Protein AF-A0AAJ6P336-F1 (afdb_monomer_lite)

Foldseek 3Di:
DQLVLAPVSVVQPVDRDWAWPDFQDPVCQVVLCVVCVVQCVVQQWGFTTDTPDSFKTKTQHDDDPGHQWIWIAGPVRGIGTRPRDGPVNVVVVVD

Secondary structure (DSSP, 8-state):
-BGGGSHHHHHH-S-SBPPEEEEPPTTTHHHHHHHHHHHHGGGTEEEEEEESSSSEEEEEE-STTTTTEEEEEETTTEEEEEEEEEHHHHHHT--

InterPro domains:
  IPR037883 Knr4/Smi1-like domain superfamily [SSF160631] (29-94)
  IPR058812 RhsPI [PF26352] (3-94)

pLDDT: mean 88.68, std 6.69, range [64.69, 97.12]

Organism: NCBI:txid97481

Sequence (95 aa):
MLTSCYKNLNTEIPEDKIIISEVIPNDEYETVLTNFAPYMEIDNLLPFLVAMGENQVFCIGYGVKNYGLIYYYDMDFGCFELEGDNLEHFLLKLT

Structure (mmCIF, N/CA/C/O backbone):
data_AF-A0AAJ6P336-F1
#
_entry.id   AF-A0AAJ6P336-F1
#
loop_
_atom_site.group_PDB
_atom_site.id
_atom_site.type_symbol
_atom_site.label_atom_id
_atom_site.label_alt_id
_atom_site.label_comp_id
_atom_site.label_asym_id
_atom_site.label_entity_id
_atom_site.label_seq_id
_atom_site.pdbx_PDB_ins_code
_atom_site.Cartn_x
_atom_site.Cartn_y
_atom_site.Cartn_z
_atom_site.occupancy
_atom_site.B_iso_or_equiv
_atom_site.auth_seq_id
_atom_site.auth_comp_id
_atom_site.auth_asym_id
_atom_site.auth_atom_id
_atom_site.pdbx_PDB_model_num
ATOM 1 N N . MET A 1 1 ? -9.168 6.763 0.248 1.00 75.50 1 MET A N 1
ATOM 2 C CA . MET A 1 1 ? -9.388 5.957 1.456 1.00 75.50 1 MET A CA 1
ATOM 3 C C . MET A 1 1 ? -9.586 6.873 2.657 1.00 75.50 1 MET A C 1
ATOM 5 O O . MET A 1 1 ? -8.823 7.819 2.810 1.00 75.50 1 MET A O 1
ATOM 9 N N . LEU A 1 2 ? -10.601 6.620 3.486 1.00 67.00 2 LEU A N 1
ATOM 10 C CA . LEU A 1 2 ? -10.721 7.271 4.795 1.00 67.00 2 LEU A CA 1
ATOM 11 C C . LEU A 1 2 ? -9.760 6.594 5.777 1.00 67.00 2 LEU A C 1
ATOM 13 O O . LEU A 1 2 ? -9.793 5.370 5.901 1.00 67.00 2 LEU A O 1
ATOM 17 N N . THR A 1 3 ? -8.918 7.359 6.472 1.00 74.56 3 THR A N 1
ATOM 18 C CA . THR A 1 3 ? -7.997 6.786 7.472 1.00 74.56 3 THR A CA 1
ATOM 19 C C . THR A 1 3 ? -8.760 6.194 8.649 1.00 74.5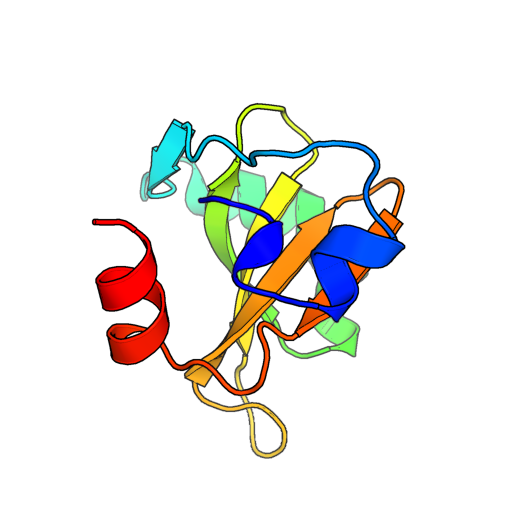6 3 THR A C 1
ATOM 21 O O . THR A 1 3 ? -8.337 5.183 9.193 1.00 74.56 3 THR A O 1
ATOM 24 N N . SER A 1 4 ? -9.956 6.705 8.952 1.00 72.56 4 SER A N 1
ATOM 25 C CA . SER A 1 4 ? -10.874 6.149 9.956 1.00 72.56 4 SER A CA 1
ATOM 26 C C . SER A 1 4 ? -11.294 4.691 9.719 1.00 72.56 4 SER A C 1
ATOM 28 O O . SER A 1 4 ? -11.754 4.041 10.657 1.00 72.56 4 SER A O 1
ATOM 30 N N . CYS A 1 5 ? -11.115 4.151 8.507 1.00 81.38 5 CYS A N 1
ATOM 31 C CA . CYS A 1 5 ? -11.297 2.724 8.231 1.00 81.38 5 CYS A CA 1
ATOM 32 C C . CYS A 1 5 ? -10.201 1.841 8.850 1.00 81.38 5 CYS A C 1
ATOM 34 O O . CYS A 1 5 ? -10.382 0.627 8.898 1.00 81.38 5 CYS A O 1
ATOM 36 N N . TYR A 1 6 ? -9.089 2.436 9.292 1.00 84.94 6 TYR A N 1
ATOM 37 C CA . TYR A 1 6 ? -7.928 1.755 9.852 1.00 84.94 6 TYR A CA 1
ATOM 38 C C . TYR A 1 6 ? -7.445 2.503 11.090 1.00 84.94 6 TYR A C 1
ATOM 40 O O . TYR A 1 6 ? -6.843 3.575 11.016 1.00 84.94 6 TYR A O 1
ATOM 48 N N . LYS A 1 7 ? -7.684 1.920 12.258 1.00 84.19 7 LYS A N 1
ATOM 49 C CA . LYS A 1 7 ? -7.413 2.538 13.552 1.00 84.19 7 LYS A CA 1
ATOM 50 C C . LYS A 1 7 ? -5.956 2.971 13.693 1.00 84.19 7 LYS A C 1
ATOM 52 O O . LYS A 1 7 ? -5.721 4.070 14.176 1.00 84.19 7 LYS A O 1
ATOM 57 N N . ASN A 1 8 ? -5.016 2.133 13.249 1.00 84.12 8 ASN A N 1
ATOM 58 C CA . ASN A 1 8 ? -3.582 2.410 13.353 1.00 84.12 8 ASN A CA 1
ATOM 59 C C . ASN A 1 8 ? -3.161 3.608 12.493 1.00 84.12 8 ASN A C 1
ATOM 61 O O . ASN A 1 8 ? -2.383 4.435 12.949 1.00 84.12 8 ASN A O 1
ATOM 65 N N . LEU A 1 9 ? -3.709 3.741 11.280 1.00 85.19 9 LEU A N 1
ATOM 66 C CA . LEU A 1 9 ? -3.450 4.924 10.458 1.00 85.19 9 LEU A CA 1
ATOM 67 C C . LEU A 1 9 ? -4.065 6.173 11.078 1.00 85.19 9 LEU A C 1
ATOM 69 O O . LEU A 1 9 ? -3.397 7.188 11.197 1.00 85.19 9 LEU A O 1
ATOM 73 N N . ASN A 1 10 ? -5.328 6.090 11.495 1.00 83.50 10 ASN A N 1
ATOM 74 C CA . ASN A 1 10 ? -6.074 7.231 12.022 1.00 83.50 10 ASN A CA 1
ATOM 75 C C . ASN A 1 10 ? -5.478 7.819 13.314 1.00 83.50 10 ASN A C 1
ATOM 77 O O . ASN A 1 10 ? -5.836 8.925 13.708 1.00 83.50 10 ASN A O 1
ATOM 81 N N . THR A 1 11 ? -4.642 7.064 14.030 1.00 82.75 11 THR A N 1
ATOM 82 C CA . THR A 1 11 ? -3.948 7.553 15.229 1.00 82.75 11 THR A CA 1
ATOM 83 C C . THR A 1 11 ? -2.585 8.162 14.935 1.00 82.75 11 THR A C 1
ATOM 85 O O . THR A 1 11 ? -2.153 9.032 15.684 1.00 82.75 11 THR A O 1
ATOM 88 N N . GLU A 1 12 ? -1.911 7.687 13.892 1.00 85.19 12 GLU A N 1
ATOM 89 C CA . GLU A 1 12 ? -0.508 8.013 13.610 1.00 85.19 12 GLU A CA 1
ATOM 90 C C . GLU A 1 12 ? -0.373 9.094 12.533 1.00 85.19 12 GLU A C 1
ATOM 92 O O . GLU A 1 12 ? 0.602 9.841 12.517 1.00 85.19 12 GLU A O 1
ATOM 97 N N . ILE A 1 13 ? -1.374 9.207 11.661 1.00 83.31 13 ILE A N 1
ATOM 98 C CA . ILE A 1 13 ? -1.366 10.096 10.508 1.00 83.31 13 ILE A CA 1
ATOM 99 C C . ILE A 1 13 ? -2.401 11.208 10.730 1.00 83.31 13 ILE A C 1
ATOM 101 O O . ILE A 1 13 ? -3.558 10.905 11.036 1.00 83.31 13 ILE A O 1
ATOM 105 N N . PRO A 1 14 ? -2.016 12.494 10.614 1.00 78.56 14 PRO A N 1
ATOM 106 C CA . PRO A 1 14 ? -2.919 13.618 10.862 1.00 78.56 14 PRO A CA 1
ATOM 107 C C . PRO A 1 14 ? -4.003 13.783 9.784 1.00 78.56 14 PRO A C 1
ATOM 109 O O . PRO A 1 14 ? -4.985 14.492 10.004 1.00 78.56 14 PRO A O 1
ATOM 112 N N . GLU A 1 15 ? -3.835 13.165 8.617 1.00 80.81 15 GLU A N 1
ATOM 113 C CA . GLU A 1 15 ? -4.781 13.206 7.513 1.00 80.81 15 GLU A CA 1
ATOM 114 C C . GLU A 1 15 ? -6.022 12.335 7.768 1.00 80.81 15 GLU A C 1
ATOM 116 O O . GLU A 1 15 ? -5.952 11.116 7.910 1.00 80.81 15 GLU A O 1
ATOM 121 N N . ASP A 1 16 ? -7.207 12.944 7.675 1.00 80.62 16 ASP A N 1
ATOM 122 C CA . ASP A 1 16 ? -8.494 12.227 7.735 1.00 80.62 16 ASP A CA 1
ATOM 123 C C . ASP A 1 16 ? -8.751 11.346 6.492 1.00 80.62 16 ASP A C 1
ATOM 125 O O . ASP A 1 16 ? -9.621 10.463 6.469 1.00 80.62 16 ASP A O 1
ATOM 129 N N . LYS A 1 17 ? -8.033 11.618 5.396 1.00 84.00 17 LYS A N 1
ATOM 130 C CA . LYS A 1 17 ? -8.213 10.939 4.114 1.00 84.00 17 LYS A CA 1
ATOM 131 C C . LYS A 1 17 ? -6.901 10.853 3.351 1.00 84.00 17 LYS A C 1
ATOM 133 O O . LYS A 1 17 ? -6.290 11.870 3.047 1.00 84.00 17 LYS A O 1
ATOM 138 N N . ILE A 1 18 ? -6.577 9.645 2.905 1.00 87.75 18 ILE A N 1
ATOM 139 C CA . ILE A 1 18 ? -5.514 9.394 1.933 1.00 87.75 18 ILE A CA 1
ATOM 140 C C . ILE A 1 18 ? -6.145 9.290 0.548 1.00 87.75 18 ILE A C 1
ATOM 142 O O . ILE A 1 18 ? -7.090 8.523 0.322 1.00 87.75 18 ILE A O 1
ATOM 146 N N . ILE A 1 19 ? -5.658 10.083 -0.396 1.00 87.81 19 ILE A N 1
ATOM 147 C CA . ILE A 1 19 ? -6.127 10.062 -1.782 1.00 87.81 19 ILE A CA 1
ATOM 148 C C . ILE A 1 19 ? -5.227 9.101 -2.554 1.00 87.81 19 ILE A C 1
ATOM 150 O O . ILE A 1 19 ? -4.018 9.259 -2.527 1.00 87.81 19 ILE A O 1
ATOM 154 N N . ILE A 1 20 ? -5.807 8.109 -3.228 1.00 90.50 20 ILE A N 1
ATOM 155 C CA . ILE A 1 20 ? -5.067 7.267 -4.177 1.00 90.50 20 ILE A CA 1
ATOM 156 C C . ILE A 1 20 ? -5.017 8.048 -5.488 1.00 90.50 20 ILE A C 1
ATOM 158 O O . ILE A 1 20 ? -6.080 8.413 -5.998 1.00 90.50 20 ILE A O 1
ATOM 162 N N . SER A 1 21 ? -3.820 8.348 -5.989 1.00 89.31 21 SER A N 1
ATOM 163 C CA . SER A 1 21 ? -3.650 9.060 -7.258 1.00 89.31 21 SER A CA 1
ATOM 164 C C . SER A 1 21 ? -3.778 8.100 -8.433 1.00 89.31 21 SER A C 1
ATOM 166 O O . SER A 1 21 ? -4.559 8.353 -9.348 1.00 89.31 21 SER A O 1
ATOM 168 N N . GLU A 1 22 ? -3.057 6.980 -8.382 1.00 88.69 22 GLU A N 1
ATOM 169 C CA . GLU A 1 22 ? -2.990 6.029 -9.484 1.00 88.69 22 GLU A CA 1
ATOM 170 C C . GLU A 1 22 ? -2.568 4.622 -9.056 1.00 88.69 22 GLU A C 1
ATOM 172 O O . GLU A 1 22 ? -2.020 4.389 -7.975 1.00 88.69 22 GLU A O 1
ATOM 177 N N . VAL A 1 23 ? -2.837 3.673 -9.953 1.00 92.75 23 VAL A N 1
ATOM 178 C CA . VAL A 1 23 ? -2.173 2.369 -9.958 1.00 92.75 23 VAL A CA 1
ATOM 179 C C . VAL A 1 23 ? -0.822 2.567 -10.619 1.00 92.75 23 VAL A C 1
ATOM 181 O O . VAL A 1 23 ? -0.784 3.166 -11.690 1.00 92.75 23 VAL A O 1
ATOM 184 N N . ILE A 1 24 ? 0.250 2.050 -10.013 1.00 92.62 24 ILE A N 1
ATOM 185 C CA . ILE A 1 24 ? 1.607 2.232 -10.540 1.00 92.62 24 ILE A CA 1
ATOM 186 C C . ILE A 1 24 ? 1.671 1.691 -11.979 1.00 92.62 24 ILE A C 1
ATOM 188 O O . ILE A 1 24 ? 1.454 0.488 -12.182 1.00 92.62 24 ILE A O 1
ATOM 192 N N . PRO A 1 25 ? 1.956 2.543 -12.978 1.00 90.31 25 PRO A N 1
ATOM 193 C CA . PRO A 1 25 ? 2.106 2.108 -14.359 1.00 90.31 25 PRO A CA 1
ATOM 194 C C . PRO A 1 25 ? 3.295 1.154 -14.523 1.00 90.31 25 PRO A C 1
ATOM 196 O O . PRO A 1 25 ? 4.324 1.295 -13.864 1.00 90.31 25 PRO A O 1
ATOM 199 N N . ASN A 1 26 ? 3.190 0.185 -15.436 1.00 91.50 26 ASN A N 1
ATOM 200 C CA . ASN A 1 26 ? 4.263 -0.796 -15.662 1.00 91.50 26 ASN A CA 1
ATOM 201 C C . ASN A 1 26 ? 5.597 -0.149 -16.074 1.00 91.50 26 ASN A C 1
ATOM 203 O O . ASN A 1 26 ? 6.656 -0.680 -15.755 1.00 91.50 26 ASN A O 1
ATOM 207 N N . ASP A 1 27 ? 5.551 0.959 -16.810 1.00 92.81 27 ASP A N 1
ATOM 208 C CA . ASP A 1 27 ? 6.716 1.726 -17.253 1.00 92.81 27 ASP A CA 1
ATOM 209 C C . ASP A 1 27 ? 7.359 2.566 -16.140 1.00 92.81 27 ASP A C 1
ATOM 211 O O . ASP A 1 27 ? 8.527 2.932 -16.259 1.00 92.81 27 ASP A O 1
ATOM 215 N N . GLU A 1 28 ? 6.647 2.796 -15.037 1.00 90.00 28 GLU A N 1
ATOM 216 C CA . GLU A 1 28 ? 7.137 3.521 -13.858 1.00 90.00 28 GLU A CA 1
ATOM 217 C C . GLU A 1 28 ? 7.485 2.588 -12.688 1.00 90.00 28 GLU A C 1
ATOM 219 O O . GLU A 1 28 ? 8.203 2.976 -11.764 1.00 90.00 28 GLU A O 1
ATOM 224 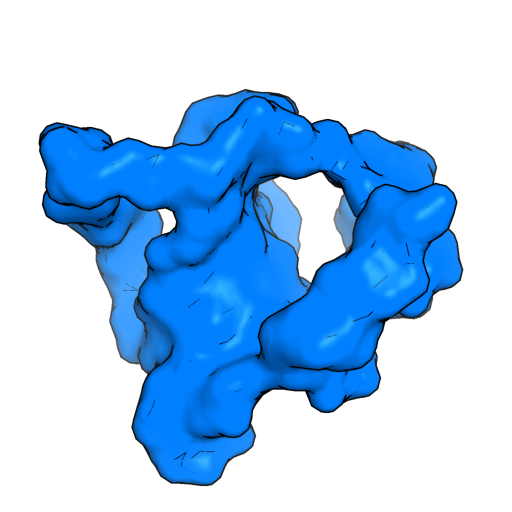N N . TYR A 1 29 ? 7.020 1.336 -12.735 1.00 91.69 29 TYR A N 1
ATOM 225 C CA . TYR A 1 29 ? 7.125 0.376 -11.638 1.00 91.69 29 TYR A CA 1
ATOM 226 C C . TYR A 1 29 ? 8.555 0.174 -11.134 1.00 91.69 29 TYR A C 1
ATOM 228 O O . TYR A 1 29 ? 8.792 0.231 -9.931 1.00 91.69 29 TYR A O 1
ATOM 236 N N . GLU A 1 30 ? 9.524 -0.006 -12.033 1.00 92.25 30 GLU A N 1
ATOM 237 C CA . GLU A 1 30 ? 10.937 -0.178 -11.658 1.00 92.25 30 GLU A CA 1
ATOM 238 C C . GLU A 1 30 ? 11.504 1.060 -10.953 1.00 92.25 30 GLU A C 1
ATOM 240 O O . GLU A 1 30 ? 12.301 0.948 -10.020 1.00 92.25 30 GLU A O 1
ATOM 245 N N . THR A 1 31 ? 11.077 2.256 -11.366 1.00 91.25 31 THR A N 1
ATOM 246 C CA . THR A 1 31 ? 11.493 3.512 -10.736 1.00 91.25 31 THR A CA 1
ATOM 247 C C . THR A 1 31 ? 10.917 3.627 -9.331 1.00 91.25 31 THR A C 1
ATOM 249 O O . THR A 1 31 ? 11.666 3.896 -8.392 1.00 91.25 31 THR A O 1
ATOM 252 N N . VAL A 1 32 ? 9.619 3.358 -9.160 1.00 89.75 32 VAL A N 1
ATOM 253 C CA . VAL A 1 32 ? 8.981 3.360 -7.836 1.00 89.75 32 VAL A CA 1
ATOM 254 C C . VAL A 1 32 ? 9.618 2.298 -6.941 1.00 89.75 32 VAL A C 1
ATOM 256 O O . VAL A 1 32 ? 10.046 2.604 -5.831 1.00 89.75 32 VAL A O 1
ATOM 259 N N . LEU A 1 33 ? 9.772 1.068 -7.433 1.00 90.81 33 LEU A N 1
ATOM 260 C CA . LEU A 1 33 ? 10.409 -0.006 -6.680 1.00 90.81 33 LEU A CA 1
ATOM 261 C C . LEU A 1 33 ? 11.822 0.387 -6.245 1.00 90.81 33 LEU A C 1
ATOM 263 O O . LEU A 1 33 ? 12.153 0.214 -5.082 1.00 90.81 33 LEU A O 1
ATOM 267 N N . THR A 1 34 ? 12.631 0.980 -7.125 1.00 90.25 34 THR A N 1
ATOM 268 C CA . THR A 1 34 ? 13.992 1.427 -6.783 1.00 90.25 34 THR A CA 1
ATOM 269 C C . THR A 1 34 ? 13.995 2.487 -5.678 1.00 90.25 34 THR A C 1
ATOM 271 O O . THR A 1 34 ? 14.845 2.441 -4.789 1.00 90.25 34 THR A O 1
ATOM 274 N N . ASN A 1 35 ? 13.041 3.421 -5.699 1.00 88.38 35 ASN A N 1
ATOM 275 C CA . ASN A 1 35 ? 12.953 4.491 -4.705 1.00 88.38 35 ASN A CA 1
ATOM 276 C C . ASN A 1 35 ?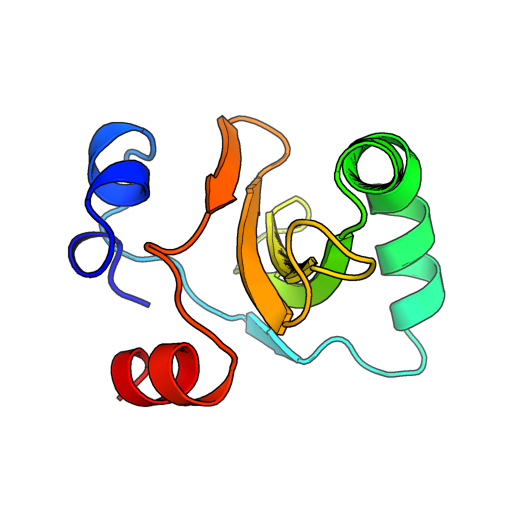 12.546 3.973 -3.317 1.00 88.38 35 ASN A C 1
ATOM 278 O O . ASN A 1 35 ? 13.015 4.492 -2.306 1.00 88.38 35 ASN A O 1
ATOM 282 N N . PHE A 1 36 ? 11.698 2.943 -3.262 1.00 88.06 36 PHE A N 1
ATOM 283 C CA . PHE A 1 36 ? 11.152 2.417 -2.010 1.00 88.06 36 PHE A CA 1
ATOM 284 C C . PHE A 1 36 ? 11.837 1.133 -1.503 1.00 88.06 36 PHE A C 1
ATOM 286 O O . PHE A 1 36 ? 11.790 0.853 -0.303 1.00 88.06 36 PHE A O 1
ATOM 293 N N . ALA A 1 37 ? 12.510 0.364 -2.367 1.00 85.38 37 ALA A N 1
ATOM 294 C CA . ALA A 1 37 ? 13.135 -0.922 -2.033 1.00 85.38 37 ALA A CA 1
ATOM 295 C C . ALA A 1 37 ? 14.063 -0.872 -0.808 1.00 85.38 37 ALA A C 1
ATOM 297 O O . ALA A 1 37 ? 13.910 -1.743 0.053 1.00 85.38 37 ALA A O 1
ATOM 298 N N . PRO A 1 38 ? 14.940 0.145 -0.636 1.00 84.19 38 PRO A N 1
ATOM 299 C CA . PRO A 1 38 ? 15.814 0.228 0.538 1.00 84.19 38 PRO A CA 1
ATOM 300 C C . PRO A 1 38 ? 15.065 0.211 1.875 1.00 84.19 38 PRO A C 1
ATOM 302 O O . PRO A 1 38 ? 15.644 -0.141 2.901 1.00 84.19 38 PRO A O 1
ATOM 305 N N . TYR A 1 39 ? 13.789 0.593 1.862 1.00 82.06 39 TYR A N 1
ATOM 306 C CA . TYR A 1 39 ? 12.956 0.692 3.048 1.00 82.06 39 TYR A CA 1
ATOM 307 C C . TYR A 1 39 ? 11.951 -0.458 3.191 1.00 82.06 39 TYR A C 1
ATOM 309 O O . TYR A 1 39 ? 11.482 -0.716 4.294 1.00 82.06 39 TYR A O 1
ATOM 317 N N . MET A 1 40 ? 11.626 -1.152 2.097 1.00 85.62 40 MET A N 1
ATOM 318 C CA . MET A 1 40 ? 10.562 -2.165 2.040 1.00 85.62 40 MET A CA 1
ATOM 319 C C . MET A 1 40 ? 11.063 -3.607 1.989 1.00 85.62 40 MET A C 1
ATOM 321 O O . MET A 1 40 ? 10.315 -4.525 2.333 1.00 85.62 40 MET A O 1
ATOM 325 N N . GLU A 1 41 ? 12.312 -3.836 1.574 1.00 82.31 41 GLU A N 1
ATOM 326 C CA . GLU A 1 41 ? 12.880 -5.188 1.494 1.00 82.31 41 GLU A CA 1
ATOM 327 C C . GLU A 1 41 ? 12.894 -5.895 2.854 1.00 82.31 41 GLU A C 1
ATOM 329 O O . GLU A 1 41 ? 12.651 -7.099 2.928 1.00 82.31 41 GLU A O 1
ATOM 334 N N . ILE A 1 42 ? 13.112 -5.146 3.940 1.00 83.50 42 ILE A N 1
ATOM 335 C CA . ILE A 1 42 ? 13.123 -5.678 5.312 1.00 83.50 42 ILE A CA 1
ATOM 336 C C . ILE A 1 42 ? 11.768 -6.308 5.669 1.00 83.50 42 ILE A C 1
ATOM 338 O O . ILE A 1 42 ? 11.719 -7.353 6.325 1.00 83.50 42 ILE A O 1
ATOM 342 N N . ASP A 1 43 ? 10.681 -5.710 5.183 1.00 86.75 43 ASP A N 1
ATOM 343 C CA . ASP A 1 43 ? 9.307 -6.102 5.490 1.00 86.75 43 ASP A CA 1
ATOM 344 C C . ASP A 1 43 ? 8.683 -7.005 4.414 1.00 86.75 43 ASP A C 1
ATOM 346 O O . ASP A 1 43 ? 7.540 -7.435 4.552 1.00 86.75 43 ASP A O 1
ATOM 350 N N . ASN A 1 44 ? 9.433 -7.353 3.361 1.00 93.94 44 ASN A N 1
ATOM 351 C CA . ASN A 1 44 ? 8.943 -8.084 2.191 1.00 93.94 44 ASN A CA 1
ATOM 352 C C . ASN A 1 44 ? 7.671 -7.453 1.599 1.00 93.94 44 ASN A C 1
ATOM 354 O O . ASN A 1 44 ? 6.623 -8.096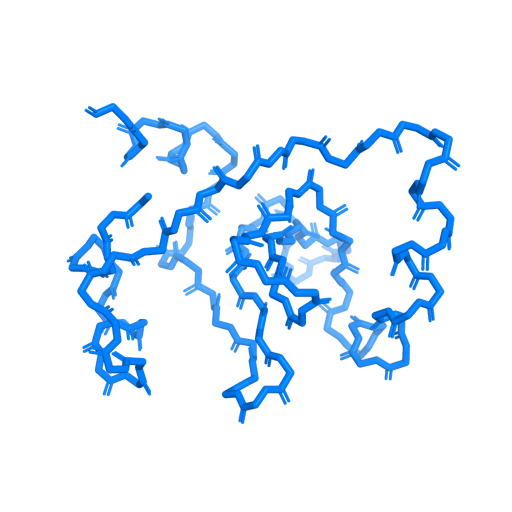 1.507 1.00 93.94 44 ASN A O 1
ATOM 358 N N . LEU A 1 45 ? 7.759 -6.183 1.208 1.00 94.75 45 LEU A N 1
ATOM 359 C CA . LEU A 1 45 ? 6.650 -5.436 0.612 1.00 94.75 45 LEU A CA 1
ATOM 360 C C . LEU A 1 45 ? 6.936 -5.072 -0.848 1.00 94.75 45 LEU A C 1
ATOM 362 O O . LEU A 1 45 ? 8.080 -4.812 -1.218 1.00 94.75 45 LEU A O 1
ATOM 366 N N . LEU A 1 46 ? 5.885 -5.034 -1.670 1.00 94.56 46 LEU A N 1
ATOM 367 C CA . LEU A 1 46 ? 5.927 -4.528 -3.044 1.00 94.56 46 LEU A CA 1
ATOM 368 C C . LEU A 1 46 ? 4.872 -3.432 -3.232 1.00 94.56 46 LEU A C 1
ATOM 370 O O . LEU A 1 46 ? 3.705 -3.678 -2.911 1.00 94.56 46 LEU A O 1
ATOM 374 N N . PRO A 1 47 ? 5.236 -2.247 -3.747 1.00 94.56 47 PRO A N 1
ATOM 375 C CA . PRO A 1 47 ? 4.282 -1.168 -3.972 1.00 94.56 47 PRO A CA 1
ATOM 376 C C . PRO A 1 47 ? 3.371 -1.488 -5.166 1.00 94.56 47 PRO A C 1
ATOM 378 O O . PRO A 1 47 ? 3.807 -2.109 -6.132 1.00 94.56 47 PRO A O 1
ATOM 381 N N . PHE A 1 48 ? 2.104 -1.069 -5.123 1.00 93.94 48 PHE A N 1
ATOM 382 C CA . PHE A 1 48 ? 1.164 -1.259 -6.244 1.00 93.94 48 PHE A CA 1
ATOM 383 C C . PHE A 1 48 ? 0.230 -0.064 -6.507 1.00 93.94 48 PHE A C 1
ATOM 385 O O . PHE A 1 48 ? -0.305 0.051 -7.611 1.00 93.94 48 PHE A O 1
ATOM 392 N N . LEU A 1 49 ? 0.061 0.851 -5.546 1.00 94.00 49 LEU A N 1
ATOM 393 C CA . LEU A 1 49 ? -0.654 2.121 -5.740 1.00 94.00 49 LEU A CA 1
ATOM 394 C C . LEU A 1 49 ? 0.177 3.282 -5.211 1.00 94.00 49 LEU A C 1
ATOM 396 O O . LEU A 1 49 ? 0.843 3.143 -4.185 1.00 94.00 49 LEU A O 1
ATOM 400 N N . VAL A 1 50 ? 0.037 4.437 -5.849 1.00 91.06 50 VAL A N 1
ATOM 401 C CA . VAL A 1 50 ? 0.580 5.707 -5.365 1.00 91.06 50 VAL A CA 1
ATOM 402 C C . VAL A 1 50 ? -0.529 6.460 -4.630 1.00 91.06 50 VAL A C 1
ATOM 404 O O . VAL A 1 50 ? -1.670 6.552 -5.100 1.00 91.06 50 VAL A O 1
ATOM 407 N N . ALA A 1 51 ? -0.221 6.952 -3.432 1.00 90.19 51 ALA A N 1
ATOM 408 C CA . ALA A 1 51 ? -1.062 7.927 -2.750 1.00 90.19 51 ALA A CA 1
ATOM 409 C C . ALA A 1 51 ? -0.665 9.343 -3.194 1.00 90.19 51 ALA A C 1
ATOM 411 O O . ALA A 1 51 ? 0.405 9.551 -3.743 1.00 90.19 51 ALA A O 1
ATOM 412 N N . MET A 1 52 ? -1.534 10.332 -3.006 1.00 81.12 52 MET A N 1
ATOM 413 C CA . MET A 1 52 ? -1.312 11.688 -3.501 1.00 81.12 52 MET A CA 1
ATOM 414 C C . MET A 1 52 ? -0.088 12.339 -2.824 1.00 81.12 52 MET A C 1
ATOM 416 O O . MET A 1 52 ? -0.200 12.906 -1.743 1.00 81.12 52 MET A O 1
ATOM 420 N N . GLY A 1 53 ? 1.060 12.268 -3.501 1.00 72.06 53 GLY A N 1
ATOM 421 C CA . GLY A 1 53 ? 2.386 12.676 -3.032 1.00 72.06 53 GLY A CA 1
ATOM 422 C C . GLY A 1 53 ? 3.463 11.751 -3.621 1.00 72.06 53 GLY A C 1
ATOM 423 O O . GLY A 1 53 ? 3.150 10.669 -4.099 1.00 72.06 53 GLY A O 1
ATOM 424 N N . GLU A 1 54 ? 4.737 12.150 -3.616 1.00 73.19 54 GLU A N 1
ATOM 425 C CA . GLU A 1 54 ? 5.825 11.310 -4.172 1.00 73.19 54 GLU A CA 1
ATOM 426 C C . GLU A 1 54 ? 6.361 10.266 -3.169 1.00 73.19 54 GLU A C 1
ATOM 428 O O . GLU A 1 54 ? 7.104 9.361 -3.540 1.00 73.19 54 GLU A O 1
ATOM 433 N N . ASN A 1 55 ? 5.953 10.360 -1.899 1.00 86.81 55 ASN A N 1
ATOM 434 C CA . ASN A 1 55 ? 6.577 9.643 -0.780 1.00 86.81 55 ASN A CA 1
ATOM 435 C C . ASN A 1 55 ? 5.662 8.597 -0.123 1.00 86.81 55 ASN A C 1
ATOM 437 O O . ASN A 1 55 ? 5.965 8.106 0.965 1.00 86.81 55 ASN A O 1
ATOM 441 N N . GLN A 1 56 ? 4.522 8.288 -0.744 1.00 91.56 56 GLN A N 1
ATOM 442 C CA . GLN A 1 56 ? 3.455 7.505 -0.124 1.00 91.56 56 GLN A CA 1
ATOM 443 C C . GLN A 1 56 ? 2.903 6.474 -1.099 1.00 91.56 56 GLN A C 1
ATOM 445 O O . GLN A 1 56 ? 2.472 6.809 -2.205 1.00 91.56 56 GLN A O 1
ATOM 450 N N . VAL A 1 57 ? 2.876 5.213 -0.685 1.00 93.94 57 VAL A N 1
ATOM 451 C CA . VAL A 1 57 ? 2.407 4.108 -1.525 1.00 93.94 57 VAL A CA 1
ATOM 452 C C . VAL A 1 57 ? 1.613 3.096 -0.716 1.00 93.94 57 VAL A C 1
ATOM 454 O O . VAL A 1 57 ? 1.799 2.936 0.489 1.00 93.94 57 VAL A O 1
ATOM 457 N N . PHE A 1 58 ? 0.729 2.376 -1.397 1.00 94.56 58 PHE A N 1
ATOM 458 C CA . PHE A 1 58 ? 0.153 1.152 -0.856 1.00 94.56 58 PHE A CA 1
ATOM 459 C C . PHE A 1 58 ? 0.945 -0.042 -1.362 1.00 94.56 58 PHE A C 1
ATOM 461 O O . PHE A 1 58 ? 1.281 -0.120 -2.549 1.00 94.56 58 PHE A O 1
ATOM 468 N N . CYS A 1 59 ? 1.208 -0.981 -0.460 1.00 95.44 59 CYS A N 1
ATOM 469 C CA . CYS A 1 59 ? 2.045 -2.140 -0.716 1.00 95.44 59 CYS A CA 1
ATOM 470 C C . CYS A 1 59 ? 1.321 -3.442 -0.401 1.00 95.44 59 CYS A C 1
ATOM 472 O O . CYS A 1 59 ? 0.430 -3.485 0.446 1.00 95.44 59 CYS A O 1
ATOM 474 N N . ILE A 1 60 ? 1.737 -4.514 -1.066 1.00 96.31 60 ILE A N 1
ATOM 475 C CA . ILE A 1 60 ? 1.303 -5.878 -0.788 1.00 96.31 60 ILE A CA 1
ATOM 476 C C . ILE A 1 60 ? 2.474 -6.689 -0.236 1.00 96.31 60 ILE A C 1
ATOM 478 O O . ILE A 1 60 ? 3.593 -6.621 -0.750 1.00 96.31 60 ILE A O 1
ATOM 482 N N . GLY A 1 61 ? 2.218 -7.446 0.827 1.00 96.75 61 GLY A N 1
ATOM 483 C CA . GLY A 1 61 ? 3.209 -8.320 1.438 1.00 96.75 61 GLY A CA 1
ATOM 484 C C . GLY A 1 61 ? 3.469 -9.586 0.626 1.00 96.75 61 GLY A C 1
ATOM 485 O O . GLY A 1 61 ? 2.555 -10.186 0.049 1.00 96.75 61 GLY A O 1
ATOM 486 N N . TYR A 1 62 ? 4.728 -10.020 0.608 1.00 94.44 62 TYR A N 1
ATOM 487 C CA . TYR A 1 62 ? 5.168 -11.275 0.009 1.00 94.44 62 TYR A CA 1
ATOM 488 C C . TYR A 1 62 ? 5.988 -12.119 0.992 1.00 94.44 62 TYR A C 1
ATOM 490 O O . TYR A 1 62 ? 6.561 -11.641 1.961 1.00 94.44 62 TYR A O 1
ATOM 498 N N . GLY A 1 63 ? 6.064 -13.425 0.735 1.00 93.12 63 GLY A N 1
ATOM 499 C CA . GLY A 1 63 ? 6.719 -14.363 1.650 1.00 93.12 63 GLY A CA 1
ATOM 500 C C . GLY A 1 63 ? 5.809 -14.827 2.791 1.00 93.12 63 GLY A C 1
ATOM 501 O O . GLY A 1 63 ? 4.636 -14.495 2.863 1.00 93.12 63 GLY A O 1
ATOM 502 N N . VAL A 1 64 ? 6.331 -15.681 3.672 1.00 92.38 64 VAL A N 1
ATOM 503 C CA . VAL A 1 64 ? 5.497 -16.538 4.543 1.00 92.38 64 VAL A CA 1
ATOM 504 C C . VAL A 1 64 ? 4.728 -15.765 5.625 1.00 92.38 64 VAL A C 1
ATOM 506 O O . VAL A 1 64 ? 3.699 -16.242 6.092 1.00 92.38 64 VAL A O 1
ATOM 509 N N . LYS A 1 65 ? 5.222 -14.597 6.053 1.00 90.94 65 LYS A N 1
ATOM 510 C CA . LYS A 1 65 ? 4.690 -13.891 7.231 1.00 90.94 65 LYS A CA 1
ATOM 511 C C . LYS A 1 65 ? 3.504 -12.974 6.931 1.00 90.94 65 LYS A C 1
ATOM 513 O O . LYS A 1 65 ? 2.632 -12.854 7.780 1.00 90.94 65 LYS A O 1
ATOM 518 N N . ASN A 1 66 ? 3.488 -12.340 5.765 1.00 94.56 66 ASN A N 1
ATOM 519 C CA . ASN A 1 66 ? 2.548 -11.274 5.407 1.00 94.56 66 ASN A CA 1
ATOM 520 C C . ASN A 1 66 ? 1.979 -11.437 3.989 1.00 94.56 66 ASN A C 1
ATOM 522 O O . ASN A 1 66 ? 1.529 -10.466 3.383 1.00 94.56 66 ASN A O 1
ATOM 526 N N . TYR A 1 67 ? 2.010 -12.659 3.448 1.00 96.06 67 TYR A N 1
ATOM 527 C CA . TYR A 1 67 ? 1.557 -12.941 2.090 1.00 96.06 67 TYR A CA 1
ATOM 528 C C . TYR A 1 67 ? 0.153 -12.386 1.818 1.00 96.06 67 TYR A C 1
ATOM 530 O O . TYR A 1 67 ? -0.826 -12.826 2.422 1.00 96.06 67 TYR A O 1
ATOM 538 N N . GLY A 1 68 ? 0.061 -11.457 0.866 1.00 96.44 68 GLY A N 1
ATOM 539 C CA . GLY A 1 68 ? -1.202 -10.898 0.396 1.00 96.44 68 GLY A CA 1
ATOM 540 C C . GLY A 1 68 ? -1.842 -9.858 1.317 1.00 96.44 68 GLY A C 1
ATOM 541 O O . GLY A 1 68 ? -2.934 -9.394 0.992 1.00 96.44 68 GLY A O 1
ATOM 542 N N . LEU A 1 69 ? -1.192 -9.490 2.426 1.00 97.12 69 LEU A N 1
ATOM 543 C CA . LEU A 1 69 ? -1.654 -8.417 3.307 1.00 97.12 69 LEU A CA 1
ATOM 544 C C . LEU A 1 69 ? -1.323 -7.048 2.712 1.00 97.12 69 LEU A C 1
ATOM 546 O O . LEU A 1 69 ? -0.283 -6.884 2.071 1.00 97.12 69 LEU A O 1
ATOM 550 N N . ILE A 1 70 ? -2.206 -6.074 2.927 1.00 96.56 70 ILE A N 1
ATOM 551 C CA . ILE A 1 70 ? -2.049 -4.712 2.422 1.00 96.56 70 ILE A CA 1
ATOM 552 C C . ILE A 1 70 ? -1.466 -3.805 3.502 1.00 96.56 70 ILE A C 1
ATOM 554 O O . ILE A 1 70 ? -1.850 -3.847 4.672 1.00 96.56 70 ILE A O 1
ATOM 558 N N . TYR A 1 71 ? -0.549 -2.952 3.068 1.00 95.25 71 TYR A N 1
ATOM 559 C CA . TYR A 1 71 ? 0.137 -1.970 3.886 1.00 95.25 71 TYR A CA 1
ATOM 560 C C . TYR A 1 71 ? -0.013 -0.588 3.257 1.00 95.25 71 TYR A C 1
ATOM 562 O O . TYR A 1 71 ? -0.070 -0.451 2.034 1.00 95.25 71 TYR A O 1
ATOM 570 N N . TYR A 1 72 ? -0.054 0.437 4.097 1.00 93.38 72 TYR A N 1
ATOM 571 C CA . TYR A 1 72 ? 0.213 1.811 3.704 1.00 93.38 72 TYR A CA 1
ATOM 572 C C . TYR A 1 72 ? 1.628 2.163 4.149 1.00 93.38 72 TYR A C 1
ATOM 574 O O . TYR A 1 72 ? 1.992 1.927 5.302 1.00 93.38 72 TYR A O 1
ATOM 582 N N . TYR A 1 73 ? 2.423 2.696 3.233 1.00 92.38 73 TYR A N 1
ATOM 583 C CA . TYR A 1 73 ? 3.788 3.108 3.494 1.00 92.38 73 TYR A CA 1
ATOM 584 C C . TYR A 1 73 ? 3.936 4.597 3.215 1.00 92.38 73 TYR A C 1
ATOM 586 O O . TYR A 1 73 ? 3.576 5.074 2.140 1.00 92.38 73 TYR A O 1
ATOM 594 N N . ASP A 1 74 ? 4.522 5.300 4.170 1.00 90.88 74 ASP A N 1
ATOM 595 C CA . ASP A 1 74 ? 4.823 6.720 4.113 1.00 90.88 74 ASP A CA 1
ATOM 596 C C . ASP A 1 74 ? 6.272 6.924 4.559 1.00 90.88 74 ASP A C 1
ATOM 598 O O . ASP A 1 74 ? 6.682 6.391 5.590 1.00 90.88 74 ASP A O 1
ATOM 602 N N . MET A 1 75 ? 7.074 7.659 3.788 1.00 88.19 75 MET A N 1
ATOM 603 C CA . MET A 1 75 ? 8.484 7.864 4.142 1.00 88.19 75 MET A CA 1
ATOM 604 C C . MET A 1 75 ? 8.681 8.646 5.450 1.00 88.19 75 MET A C 1
ATOM 606 O O . MET A 1 75 ? 9.717 8.474 6.094 1.00 88.19 75 MET A O 1
ATOM 610 N N . ASP A 1 76 ? 7.718 9.479 5.851 1.00 87.12 76 ASP A N 1
ATOM 611 C CA . ASP A 1 76 ? 7.808 10.304 7.057 1.00 87.12 76 ASP A CA 1
ATOM 612 C C . ASP A 1 76 ? 7.280 9.569 8.299 1.00 87.12 76 ASP A C 1
ATOM 614 O O . ASP A 1 76 ? 7.825 9.722 9.395 1.00 87.12 76 ASP A O 1
ATOM 618 N N . PHE A 1 77 ? 6.240 8.746 8.131 1.00 87.62 77 PHE A N 1
ATOM 619 C CA . PHE A 1 77 ? 5.539 8.087 9.242 1.00 87.62 77 PHE A CA 1
ATOM 620 C C . PHE A 1 77 ? 5.825 6.582 9.365 1.00 87.62 77 PHE A C 1
ATOM 622 O O . PHE A 1 77 ? 5.630 6.000 10.432 1.00 87.62 77 PHE A O 1
ATOM 629 N N . GLY A 1 78 ? 6.334 5.947 8.309 1.00 89.75 78 GLY A N 1
ATOM 630 C CA . GLY A 1 78 ? 6.700 4.535 8.276 1.00 89.75 78 GLY A CA 1
ATOM 631 C C . GLY A 1 78 ? 5.645 3.626 7.639 1.00 89.75 78 GLY A C 1
ATOM 632 O O . GLY A 1 78 ? 4.889 4.019 6.753 1.00 89.75 78 GLY A O 1
ATOM 633 N N . CYS A 1 79 ? 5.642 2.360 8.063 1.00 91.62 79 CYS A N 1
ATOM 634 C CA . CYS A 1 79 ? 4.839 1.293 7.472 1.00 91.62 79 CYS A CA 1
ATOM 635 C C . CYS A 1 79 ? 3.690 0.875 8.395 1.00 91.62 79 CYS A C 1
ATOM 637 O O . CYS A 1 79 ? 3.907 0.536 9.560 1.00 91.62 79 CYS A O 1
ATOM 639 N N . PHE A 1 80 ? 2.476 0.834 7.851 1.00 92.81 80 PHE A N 1
ATOM 640 C CA . PHE A 1 80 ? 1.253 0.537 8.585 1.00 92.81 80 PHE A CA 1
ATOM 641 C C . PHE A 1 80 ? 0.494 -0.608 7.921 1.00 92.81 80 PHE A C 1
ATOM 643 O O . PHE A 1 80 ? 0.021 -0.484 6.792 1.00 92.81 80 PHE A O 1
ATOM 650 N N . GLU A 1 81 ? 0.333 -1.724 8.631 1.00 93.69 81 GLU A N 1
ATOM 651 C CA . GLU A 1 81 ? -0.551 -2.807 8.191 1.00 93.69 81 GLU A CA 1
ATOM 652 C C . GLU A 1 81 ? -2.019 -2.376 8.264 1.00 93.69 81 GLU A C 1
ATOM 654 O O . GLU A 1 81 ? -2.481 -1.846 9.281 1.00 93.69 81 GLU A O 1
ATOM 659 N N . LEU A 1 82 ? -2.773 -2.661 7.205 1.00 93.88 82 LEU A N 1
ATOM 660 C CA . LEU A 1 82 ? -4.174 -2.279 7.067 1.00 93.88 82 LEU A CA 1
ATOM 661 C C . LEU A 1 82 ? -5.126 -3.296 7.712 1.00 93.88 82 LEU A C 1
ATOM 663 O O . LEU A 1 82 ? -5.992 -3.860 7.054 1.00 93.88 82 LEU A O 1
ATOM 667 N N . GLU A 1 83 ? -4.964 -3.525 9.018 1.00 92.81 83 GLU A N 1
ATOM 668 C CA . GLU A 1 83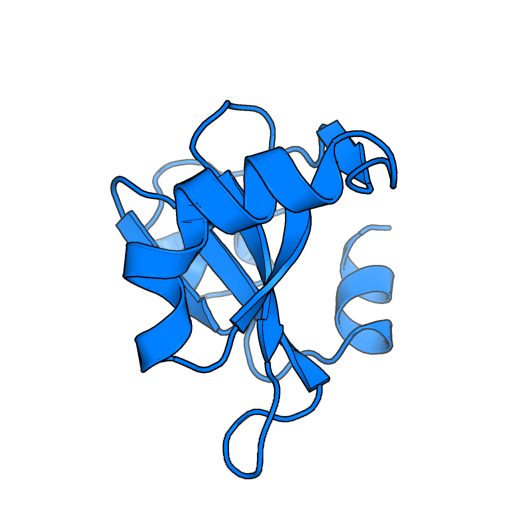 ? -5.846 -4.370 9.852 1.00 92.81 83 GLU A CA 1
ATOM 669 C C . GLU A 1 83 ? -6.099 -5.791 9.301 1.00 92.81 83 GLU A C 1
ATOM 671 O O . GLU A 1 83 ? -7.186 -6.350 9.455 1.00 92.81 83 GLU A O 1
ATOM 676 N N . GLY A 1 84 ? -5.088 -6.400 8.673 1.00 93.81 84 GLY A N 1
ATOM 677 C CA . GLY A 1 84 ? -5.202 -7.736 8.085 1.00 93.81 84 GLY A CA 1
ATOM 678 C C . GLY A 1 84 ? -5.966 -7.783 6.757 1.00 93.81 84 GLY A C 1
ATOM 679 O O . GLY A 1 84 ? -6.353 -8.867 6.309 1.00 93.81 84 GLY A O 1
ATOM 680 N N . ASP A 1 85 ? -6.194 -6.635 6.116 1.00 95.56 85 ASP A N 1
ATOM 681 C CA . ASP A 1 85 ? -6.814 -6.598 4.801 1.00 95.56 85 ASP A CA 1
ATOM 682 C C . ASP A 1 85 ? -5.945 -7.303 3.764 1.00 95.56 85 ASP A C 1
ATOM 684 O O . ASP A 1 85 ? -4.733 -7.105 3.680 1.00 95.56 85 ASP A O 1
ATOM 688 N N . ASN A 1 86 ? -6.611 -8.090 2.926 1.00 95.81 86 ASN A N 1
ATOM 689 C CA . ASN A 1 86 ? -6.087 -8.499 1.635 1.00 95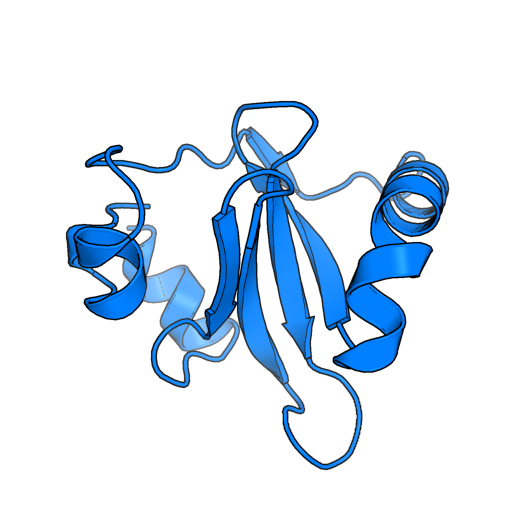.81 86 ASN A CA 1
ATOM 690 C C . ASN A 1 86 ? -6.617 -7.544 0.554 1.00 95.81 86 ASN A C 1
ATOM 692 O O . ASN A 1 86 ? -7.399 -6.635 0.839 1.00 95.81 86 ASN A O 1
ATOM 696 N N . LEU A 1 87 ? -6.228 -7.769 -0.701 1.00 94.00 87 LEU A N 1
ATOM 697 C CA . LEU A 1 87 ? -6.640 -6.902 -1.805 1.00 94.00 87 LEU A CA 1
ATOM 698 C C . LEU A 1 87 ? -8.170 -6.759 -1.926 1.00 94.00 87 LEU A C 1
ATOM 700 O O . LEU A 1 87 ? -8.658 -5.661 -2.165 1.00 94.00 87 LEU A O 1
ATOM 704 N N . GLU A 1 88 ? -8.939 -7.833 -1.739 1.00 94.81 88 GLU A N 1
ATOM 705 C CA . GLU A 1 88 ? -10.404 -7.787 -1.846 1.00 94.81 88 GLU A CA 1
ATOM 706 C C . GLU A 1 88 ? -11.025 -6.927 -0.738 1.00 94.81 88 GLU A C 1
ATOM 708 O O . GLU A 1 88 ? -11.803 -6.016 -1.027 1.00 94.81 88 GLU A O 1
ATOM 713 N N . HIS A 1 89 ? -10.640 -7.162 0.520 1.00 94.62 89 HIS A N 1
ATOM 714 C CA . HIS A 1 89 ? -11.126 -6.379 1.660 1.00 94.62 89 HIS A CA 1
ATOM 715 C C . HIS A 1 89 ? -10.745 -4.901 1.545 1.00 94.62 89 HIS A C 1
ATOM 717 O O . HIS A 1 89 ? -11.579 -4.026 1.787 1.00 94.62 89 HIS A O 1
ATOM 723 N N . PHE A 1 90 ? -9.517 -4.630 1.103 1.00 93.75 90 PHE A N 1
ATOM 724 C CA . PHE A 1 90 ? -9.028 -3.280 0.864 1.00 93.75 90 PHE A CA 1
ATOM 725 C C . PHE A 1 90 ? -9.885 -2.547 -0.175 1.00 93.75 90 PHE A C 1
ATOM 727 O O . PHE A 1 90 ? -10.334 -1.427 0.070 1.00 93.75 90 PHE A O 1
ATOM 734 N N . LEU A 1 91 ? -10.164 -3.186 -1.317 1.00 90.81 91 LEU A N 1
ATOM 735 C CA . LEU A 1 91 ? -10.961 -2.592 -2.393 1.00 90.81 91 LEU A CA 1
ATOM 736 C C . LEU A 1 91 ? -12.412 -2.318 -1.964 1.00 90.81 91 LEU A C 1
ATOM 738 O O . LEU A 1 91 ? -12.969 -1.293 -2.354 1.00 90.81 91 LEU A O 1
ATOM 742 N N . LEU A 1 92 ? -13.008 -3.169 -1.119 1.00 90.88 92 LEU A N 1
ATOM 743 C CA . LEU A 1 92 ? -14.353 -2.946 -0.562 1.00 90.88 92 LEU A CA 1
ATOM 744 C C . LEU A 1 92 ? -14.443 -1.699 0.333 1.00 90.88 92 LEU A C 1
ATOM 746 O O . LEU A 1 92 ? -15.526 -1.148 0.499 1.00 90.88 92 LEU A O 1
ATOM 750 N N . LYS A 1 93 ? -13.328 -1.241 0.911 1.00 88.12 93 LYS A N 1
ATOM 751 C CA . LYS A 1 93 ? -13.265 -0.017 1.732 1.00 88.12 93 LYS A CA 1
ATOM 752 C C . LYS A 1 93 ? -12.951 1.243 0.914 1.00 88.12 93 LYS A C 1
ATOM 754 O O . LYS A 1 93 ? -12.876 2.337 1.477 1.00 88.12 93 LYS A O 1
ATOM 759 N N . LEU A 1 94 ? -12.721 1.112 -0.397 1.00 83.56 94 LEU A N 1
ATOM 760 C CA . LEU A 1 94 ? -12.498 2.254 -1.293 1.00 83.56 94 LEU A CA 1
ATOM 761 C C . LEU A 1 94 ? -13.795 2.854 -1.856 1.00 83.56 94 LEU A C 1
ATOM 763 O O . LEU A 1 94 ? -13.749 3.982 -2.350 1.00 83.56 94 LEU A O 1
ATOM 767 N N . THR A 1 95 ? -14.907 2.117 -1.793 1.00 64.69 95 THR A N 1
ATOM 768 C CA . THR A 1 95 ? -16.259 2.567 -2.179 1.00 64.69 95 THR A CA 1
ATOM 769 C C . THR A 1 95 ? -16.923 3.393 -1.092 1.00 64.69 95 THR A C 1
ATOM 771 O O . THR A 1 95 ? -17.534 4.425 -1.446 1.00 64.69 95 THR A O 1
#

Radius of gyration: 12.37 Å; chains: 1; bounding box: 32×30×32 Å